Protein AF-A0A822E3F7-F1 (afdb_monomer_lite)

Sequence (53 aa):
FKQECLVKYTEKIYDMCMEAFDCLPLAAVVNNQFLCVHGGLSPEIHTLDDIKQ

pLDDT: mean 93.67, std 6.15, range [56.22, 98.12]

Secondary structure (DSSP, 8-state):
-HHHHHHHS-HHHHHHHHHHHHTS-SEEEETTTEEEESS---TT--SGGGG--

Foldseek 3Di:
DCVVCVVPHNNVVVVVVVVVVVPDQQWDQPPVPDIDGPPDDDPQCDDPVSRVD

Structure (mmCIF, N/CA/C/O backbone):
data_AF-A0A822E3F7-F1
#
_entry.id   AF-A0A822E3F7-F1
#
loop_
_atom_site.group_PDB
_atom_site.id
_atom_site.type_symbol
_atom_site.label_atom_id
_atom_site.label_alt_id
_atom_s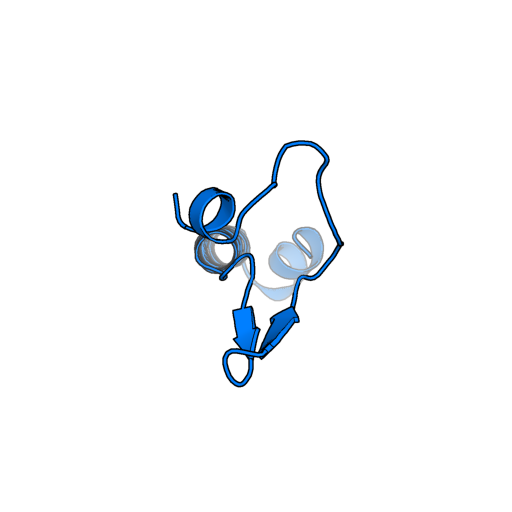ite.label_comp_id
_atom_site.label_asym_id
_atom_site.label_entity_id
_atom_site.label_seq_id
_atom_site.pdbx_PDB_ins_code
_atom_site.Cartn_x
_atom_site.Cartn_y
_atom_site.Cartn_z
_atom_site.occupancy
_atom_site.B_iso_or_equiv
_atom_site.auth_seq_id
_atom_site.auth_comp_id
_atom_site.auth_asym_id
_atom_site.auth_atom_id
_atom_site.pdbx_PDB_model_num
ATOM 1 N N . PHE A 1 1 ? 13.540 1.496 -4.627 1.00 93.88 1 PHE A N 1
ATOM 2 C CA . PHE A 1 1 ? 12.771 0.426 -5.290 1.00 93.88 1 PHE A CA 1
ATOM 3 C C . PHE A 1 1 ? 12.700 0.602 -6.811 1.00 93.88 1 PHE A C 1
ATOM 5 O O . PHE A 1 1 ? 13.284 -0.226 -7.490 1.00 93.88 1 PHE A O 1
ATOM 12 N N . LYS A 1 2 ? 12.136 1.690 -7.376 1.00 95.44 2 LYS A N 1
ATOM 13 C CA . LYS A 1 2 ? 12.078 1.888 -8.851 1.00 95.44 2 LYS A CA 1
ATOM 14 C C . LYS A 1 2 ? 13.418 1.670 -9.573 1.00 95.44 2 LYS A C 1
ATOM 16 O O . LYS A 1 2 ? 13.494 0.880 -10.506 1.00 95.44 2 LYS A O 1
ATOM 21 N N . GLN A 1 3 ? 14.489 2.319 -9.107 1.00 97.56 3 GLN A N 1
ATOM 22 C CA . GLN A 1 3 ? 15.830 2.161 -9.690 1.00 97.56 3 GLN A CA 1
ATOM 23 C C . GLN A 1 3 ? 16.318 0.703 -9.668 1.00 97.56 3 GLN A C 1
ATOM 25 O O . GLN A 1 3 ? 16.944 0.248 -10.616 1.00 97.56 3 GLN A O 1
ATOM 30 N N . GLU A 1 4 ? 16.007 -0.047 -8.613 1.00 97.62 4 GLU A N 1
ATOM 31 C CA . GLU A 1 4 ? 16.365 -1.462 -8.517 1.00 97.62 4 GLU A CA 1
ATOM 32 C C . GLU A 1 4 ? 15.619 -2.304 -9.559 1.00 97.62 4 GLU A C 1
ATOM 34 O O . GLU A 1 4 ? 16.235 -3.151 -10.204 1.00 97.62 4 GLU A O 1
ATOM 39 N N . CYS A 1 5 ? 14.328 -2.037 -9.780 1.00 97.50 5 CYS A N 1
ATOM 40 C CA . CYS A 1 5 ? 13.547 -2.690 -10.832 1.00 97.50 5 CYS A CA 1
ATOM 41 C C . CYS A 1 5 ? 14.116 -2.404 -12.226 1.00 97.50 5 CYS A C 1
ATOM 43 O O . CYS A 1 5 ? 14.165 -3.310 -13.048 1.00 97.50 5 CYS A O 1
ATOM 45 N N . LEU A 1 6 ? 14.595 -1.183 -12.484 1.00 96.31 6 LEU A N 1
ATOM 46 C CA . LEU A 1 6 ? 15.214 -0.827 -13.766 1.00 96.31 6 LEU A CA 1
ATOM 47 C C . LEU A 1 6 ? 16.583 -1.487 -13.968 1.00 96.31 6 LEU A C 1
ATOM 49 O O . LEU A 1 6 ? 16.913 -1.869 -15.083 1.00 96.31 6 LEU A O 1
ATOM 53 N N . VAL A 1 7 ? 17.376 -1.634 -12.901 1.00 98.12 7 VAL A N 1
ATOM 54 C CA . VAL A 1 7 ? 18.696 -2.283 -12.972 1.00 98.12 7 VAL A CA 1
ATOM 55 C C . VAL A 1 7 ? 18.575 -3.802 -13.116 1.00 98.12 7 VAL A C 1
ATOM 57 O O . VAL A 1 7 ? 19.356 -4.406 -13.845 1.00 98.12 7 VAL A O 1
ATOM 60 N N . LYS A 1 8 ? 17.632 -4.432 -12.404 1.00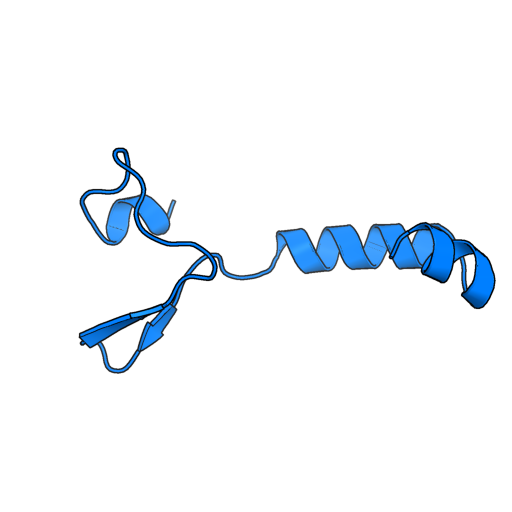 97.94 8 LYS A N 1
ATOM 61 C CA . LYS A 1 8 ? 17.510 -5.900 -12.340 1.00 97.94 8 LYS A CA 1
ATOM 62 C C . LYS A 1 8 ? 16.480 -6.483 -13.313 1.00 97.94 8 LYS A C 1
ATOM 64 O O . LYS A 1 8 ? 16.569 -7.664 -13.633 1.00 97.94 8 LYS A O 1
ATOM 69 N N . TYR A 1 9 ? 15.502 -5.689 -13.747 1.00 96.69 9 TYR A N 1
ATOM 70 C CA . TYR A 1 9 ? 14.354 -6.138 -14.535 1.00 96.69 9 TYR A CA 1
ATOM 71 C C . TYR A 1 9 ? 13.973 -5.111 -15.620 1.00 96.69 9 TYR A C 1
ATOM 73 O O . TYR A 1 9 ? 14.759 -4.841 -16.522 1.00 96.69 9 TYR A O 1
ATOM 81 N N . THR A 1 10 ? 12.744 -4.583 -15.580 1.00 96.81 10 THR A N 1
ATOM 82 C CA . THR A 1 10 ? 12.188 -3.620 -16.540 1.00 96.81 10 THR A CA 1
ATOM 83 C C . THR A 1 10 ? 11.273 -2.630 -15.822 1.00 96.81 10 THR A C 1
ATOM 85 O O . THR A 1 10 ? 10.802 -2.908 -14.716 1.00 96.81 10 THR A O 1
ATOM 88 N N . GLU A 1 11 ? 10.968 -1.501 -16.466 1.00 96.94 11 GLU A N 1
ATOM 89 C CA . GLU A 1 11 ? 9.978 -0.539 -15.955 1.00 96.94 11 GLU A CA 1
ATOM 90 C C . GLU A 1 11 ? 8.600 -1.187 -15.763 1.00 96.94 11 GLU A C 1
ATOM 92 O O . GLU A 1 11 ? 7.979 -0.994 -14.725 1.00 96.94 11 GLU A O 1
ATOM 97 N N . LYS A 1 12 ? 8.206 -2.100 -16.662 1.00 97.88 12 LYS A N 1
ATOM 98 C CA . LYS A 1 12 ? 6.956 -2.866 -16.547 1.00 97.88 12 LYS A CA 1
ATOM 99 C C . LYS A 1 12 ? 6.814 -3.606 -15.209 1.00 97.88 12 LYS A C 1
ATOM 101 O O . LYS A 1 12 ? 5.713 -3.718 -14.687 1.00 97.88 12 LYS A O 1
ATOM 106 N N . ILE A 1 13 ? 7.905 -4.142 -14.654 1.00 97.81 13 ILE A N 1
ATOM 107 C CA . ILE A 1 13 ? 7.864 -4.826 -13.349 1.00 97.81 13 ILE A CA 1
ATOM 108 C C . ILE A 1 13 ? 7.596 -3.829 -12.224 1.00 97.81 13 ILE A C 1
ATOM 110 O O . ILE A 1 13 ? 6.834 -4.136 -11.314 1.00 97.81 13 ILE A O 1
ATOM 114 N N . TYR A 1 14 ? 8.193 -2.640 -12.296 1.00 98.00 14 TYR A N 1
ATOM 115 C CA . TYR A 1 14 ? 7.904 -1.581 -11.339 1.00 98.00 14 TYR A CA 1
ATOM 116 C C . TYR A 1 14 ? 6.431 -1.165 -11.406 1.00 98.00 14 TYR A C 1
ATOM 118 O O . TYR A 1 14 ? 5.794 -1.102 -10.358 1.00 98.0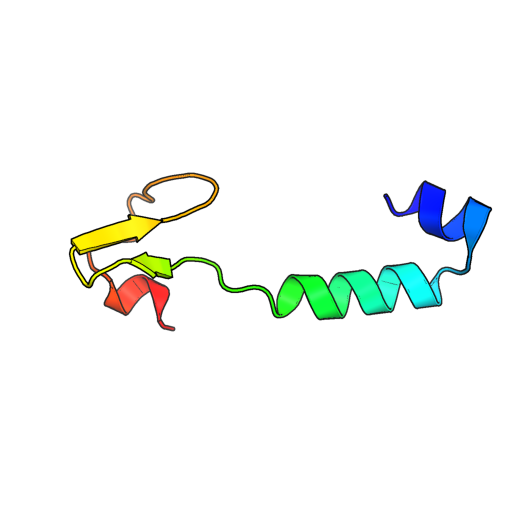0 14 TYR A O 1
ATOM 126 N N . ASP A 1 15 ? 5.886 -0.972 -12.608 1.00 97.88 15 ASP A N 1
ATOM 127 C CA . ASP A 1 15 ? 4.487 -0.569 -12.794 1.00 97.88 15 ASP A CA 1
ATOM 128 C C . ASP A 1 15 ? 3.518 -1.627 -12.244 1.00 97.88 15 ASP A C 1
ATOM 130 O O . ASP A 1 15 ? 2.635 -1.299 -11.458 1.00 97.88 15 ASP A O 1
ATOM 134 N N . MET A 1 16 ? 3.754 -2.914 -12.529 1.00 98.00 16 MET A N 1
ATOM 135 C CA . MET A 1 16 ? 2.961 -4.007 -11.942 1.00 98.00 16 MET A CA 1
ATOM 136 C C . MET A 1 16 ? 3.081 -4.069 -10.410 1.00 98.00 16 MET A C 1
ATOM 138 O O . MET A 1 16 ? 2.124 -4.428 -9.729 1.00 98.00 16 MET A O 1
ATOM 142 N N . CYS A 1 17 ? 4.242 -3.731 -9.836 1.00 98.12 17 CYS A N 1
ATOM 143 C CA . CYS A 1 17 ? 4.369 -3.622 -8.383 1.00 98.12 17 CYS A CA 1
ATOM 144 C C . CYS A 1 17 ? 3.564 -2.445 -7.823 1.00 98.12 17 CYS A C 1
ATOM 146 O O . CYS A 1 17 ? 3.035 -2.575 -6.725 1.00 98.12 17 CYS A O 1
ATOM 148 N N . MET A 1 18 ? 3.473 -1.320 -8.540 1.00 97.88 18 MET A N 1
ATOM 149 C CA . MET A 1 18 ? 2.634 -0.194 -8.116 1.00 97.88 18 MET A CA 1
ATOM 150 C C . MET A 1 18 ? 1.156 -0.592 -8.134 1.00 97.88 18 MET A C 1
ATOM 152 O O . MET A 1 18 ? 0.493 -0.433 -7.116 1.00 97.88 18 MET A O 1
ATOM 156 N N . GLU A 1 19 ? 0.689 -1.247 -9.202 1.00 97.94 19 GLU A N 1
ATOM 157 C CA . GLU A 1 19 ? -0.677 -1.793 -9.269 1.00 97.94 19 GLU A CA 1
ATOM 158 C C . GLU A 1 19 ? -0.965 -2.775 -8.119 1.00 97.94 19 GLU A C 1
ATOM 160 O O . GLU A 1 19 ? -2.035 -2.747 -7.509 1.00 97.94 19 GLU A O 1
ATOM 165 N N . ALA A 1 20 ? 0.002 -3.634 -7.780 1.00 97.75 20 ALA A N 1
ATOM 166 C CA . ALA A 1 20 ? -0.133 -4.559 -6.659 1.00 97.75 20 ALA A CA 1
ATOM 167 C C . ALA A 1 20 ? -0.176 -3.841 -5.299 1.00 97.75 20 ALA A C 1
ATOM 169 O O . ALA A 1 20 ? -0.908 -4.271 -4.408 1.00 97.75 20 ALA A O 1
ATOM 170 N N . PHE A 1 21 ? 0.599 -2.767 -5.121 1.00 96.94 21 PHE A N 1
ATOM 171 C CA . PHE A 1 21 ? 0.610 -1.986 -3.883 1.00 96.94 21 PHE A CA 1
ATOM 172 C C . PHE A 1 21 ? -0.671 -1.179 -3.686 1.00 96.94 21 PHE A C 1
ATOM 174 O O . PHE A 1 21 ? -1.141 -1.096 -2.554 1.00 96.94 21 PHE A O 1
ATOM 181 N N . ASP A 1 22 ? -1.281 -0.687 -4.762 1.00 96.12 22 ASP A N 1
ATOM 182 C CA . ASP A 1 22 ? -2.584 -0.010 -4.714 1.00 96.12 22 ASP A CA 1
ATOM 183 C C . ASP A 1 22 ? -3.714 -0.953 -4.261 1.00 96.12 22 ASP A C 1
ATOM 185 O O . ASP A 1 22 ? -4.736 -0.513 -3.739 1.00 96.12 22 ASP A O 1
ATOM 189 N N . CYS A 1 23 ? -3.517 -2.267 -4.410 1.00 96.00 23 CYS A N 1
ATOM 190 C CA . CYS A 1 23 ? -4.452 -3.295 -3.957 1.00 96.00 23 CYS A CA 1
ATOM 191 C C . CYS A 1 23 ? -4.230 -3.738 -2.498 1.00 96.00 23 CYS A C 1
ATOM 193 O O . CYS A 1 23 ? -4.954 -4.612 -2.009 1.00 96.00 23 CYS A O 1
ATOM 195 N N . LEU A 1 24 ? -3.219 -3.213 -1.797 1.00 95.69 24 LEU A N 1
ATOM 196 C CA . LEU A 1 24 ? -2.937 -3.627 -0.424 1.00 95.69 24 LEU A CA 1
ATOM 197 C C . LEU A 1 24 ? -3.982 -3.065 0.556 1.00 95.69 24 LEU A C 1
ATOM 199 O O . LEU A 1 24 ? -4.301 -1.878 0.505 1.00 95.69 24 LEU A O 1
ATOM 203 N N . PRO A 1 25 ? -4.479 -3.879 1.507 1.00 94.19 25 PRO A N 1
ATOM 204 C CA . PRO A 1 25 ? -5.374 -3.391 2.551 1.00 94.19 25 PRO A CA 1
ATOM 205 C C . PRO A 1 25 ? -4.715 -2.303 3.406 1.00 94.19 25 PRO A C 1
ATOM 207 O O . PRO A 1 25 ? -3.587 -2.470 3.874 1.00 94.19 25 PRO A O 1
ATOM 210 N N . LEU A 1 26 ? -5.448 -1.222 3.678 1.00 93.50 26 LEU A N 1
ATOM 211 C CA . LEU A 1 26 ? -4.963 -0.114 4.511 1.00 93.50 26 LEU A CA 1
ATOM 212 C C . LEU A 1 26 ? -4.942 -0.454 6.011 1.00 93.50 26 LEU A C 1
ATOM 214 O O . LEU A 1 26 ? -4.116 0.070 6.762 1.00 93.50 26 LEU A O 1
ATOM 218 N N . ALA A 1 27 ? -5.853 -1.322 6.454 1.00 93.81 27 ALA A N 1
ATOM 219 C CA . ALA A 1 27 ? -6.012 -1.699 7.852 1.00 93.81 27 ALA A CA 1
ATOM 220 C C . ALA A 1 27 ? -6.549 -3.128 7.997 1.00 93.81 27 ALA A C 1
ATOM 222 O O . ALA A 1 27 ? -7.162 -3.680 7.083 1.00 93.81 27 ALA A O 1
ATOM 223 N N . ALA A 1 28 ? -6.368 -3.706 9.182 1.00 94.62 28 ALA A N 1
ATOM 224 C CA . ALA A 1 28 ? -6.967 -4.981 9.556 1.00 94.62 28 ALA A CA 1
ATOM 225 C C . ALA A 1 28 ? -7.566 -4.906 10.962 1.00 94.62 28 ALA A C 1
ATOM 227 O O . ALA A 1 28 ? -6.988 -4.292 11.858 1.00 94.62 28 ALA A O 1
ATOM 228 N N . VAL A 1 29 ? -8.700 -5.577 11.167 1.00 94.81 29 VAL A N 1
ATOM 229 C CA . VAL A 1 29 ? -9.263 -5.803 12.502 1.00 94.81 29 VAL A CA 1
ATOM 230 C C . VAL A 1 29 ? -8.948 -7.236 12.919 1.00 94.81 29 VAL A C 1
ATOM 232 O O . VAL A 1 29 ? -9.459 -8.189 12.334 1.00 94.81 29 VAL A O 1
ATOM 235 N N . VAL A 1 30 ? -8.105 -7.397 13.936 1.00 95.06 30 VAL A N 1
ATOM 236 C CA . VAL A 1 30 ? -7.656 -8.699 14.440 1.00 95.06 30 VAL A CA 1
ATOM 237 C C . VAL A 1 30 ? -8.491 -9.098 15.652 1.00 95.06 30 VAL A C 1
ATOM 239 O O . VAL A 1 30 ? -8.686 -8.304 16.577 1.00 95.06 30 VAL A O 1
ATOM 242 N N . ASN A 1 31 ? -9.000 -10.334 15.641 1.00 95.31 31 ASN A N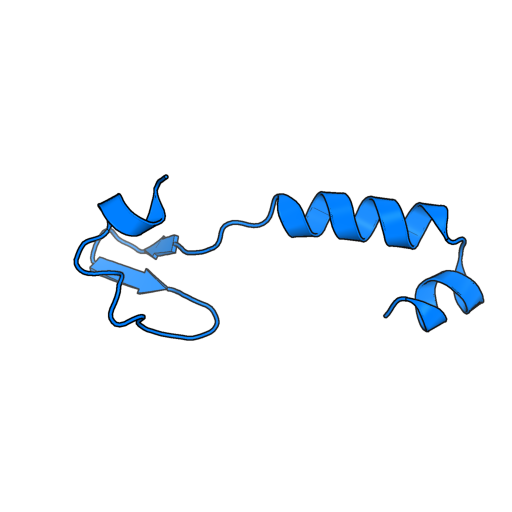 1
ATOM 243 C CA . ASN A 1 31 ? -9.862 -10.904 16.685 1.00 95.31 31 ASN A CA 1
ATOM 244 C C . ASN A 1 31 ? -11.084 -10.038 17.046 1.00 95.31 31 ASN A C 1
ATOM 246 O O . ASN A 1 31 ? -11.608 -10.154 18.148 1.00 95.31 31 ASN A O 1
ATOM 250 N N . ASN A 1 32 ? -11.536 -9.159 16.143 1.00 90.88 32 ASN A N 1
ATOM 251 C CA . ASN A 1 32 ? -12.602 -8.186 16.414 1.00 90.88 32 ASN A CA 1
ATOM 252 C C . ASN A 1 32 ? -12.321 -7.252 17.613 1.00 90.88 32 ASN A C 1
ATOM 254 O O . ASN A 1 32 ? -13.246 -6.698 18.203 1.00 90.88 32 ASN A O 1
ATOM 258 N N . GLN A 1 33 ? -11.046 -7.095 17.977 1.00 93.75 33 GLN A N 1
ATOM 259 C CA . GLN A 1 33 ? -10.606 -6.393 19.185 1.00 93.75 33 GLN A CA 1
ATOM 260 C C . GLN A 1 33 ? -9.543 -5.336 18.898 1.00 93.75 33 GLN A C 1
ATOM 262 O O . GLN A 1 33 ? -9.525 -4.297 19.552 1.00 93.75 33 GLN A O 1
ATOM 267 N N . PHE A 1 34 ? -8.662 -5.588 17.928 1.00 93.81 34 PHE A N 1
ATOM 268 C CA . PHE A 1 34 ? -7.506 -4.736 17.671 1.00 93.81 34 PHE A CA 1
ATOM 269 C C . PHE A 1 34 ? -7.528 -4.207 16.244 1.00 93.81 34 PHE A C 1
ATOM 271 O O . PHE A 1 34 ? -7.645 -4.983 15.299 1.00 93.81 34 PHE A O 1
ATOM 278 N N . LEU A 1 35 ? -7.379 -2.893 16.093 1.00 93.31 35 LEU A N 1
ATOM 279 C CA . LEU A 1 35 ? -7.140 -2.256 14.802 1.00 93.31 35 LEU A CA 1
ATOM 280 C C . LEU A 1 35 ? -5.629 -2.203 14.545 1.00 93.31 35 LEU A C 1
ATOM 282 O O . LEU A 1 35 ? -4.884 -1.612 15.326 1.00 93.31 35 LEU A O 1
ATOM 286 N N . CYS A 1 36 ? -5.186 -2.805 13.446 1.00 94.81 36 CYS A N 1
ATOM 287 C CA . CYS A 1 36 ? -3.803 -2.781 12.989 1.00 94.81 36 CYS A CA 1
ATOM 288 C C . CYS A 1 36 ? -3.680 -1.899 11.745 1.00 94.81 36 CYS A C 1
ATOM 290 O O . CYS A 1 36 ? -4.375 -2.120 10.753 1.00 94.81 36 CYS A O 1
ATOM 292 N N . VAL A 1 37 ? -2.767 -0.930 11.800 1.00 95.62 37 VAL A N 1
ATOM 293 C CA . VAL A 1 37 ? -2.435 0.005 10.715 1.00 95.62 37 VAL A CA 1
ATOM 294 C C . VAL A 1 37 ? -0.922 0.203 10.665 1.00 95.62 37 VAL A C 1
ATOM 296 O O . VAL A 1 37 ? -0.244 0.026 11.676 1.00 95.62 37 VAL A O 1
ATOM 299 N N . HIS A 1 38 ? -0.382 0.575 9.503 1.00 93.94 38 HIS A N 1
ATOM 300 C CA . HIS A 1 38 ? 1.058 0.822 9.376 1.00 93.94 38 HIS A CA 1
ATOM 301 C C . HIS A 1 38 ? 1.508 2.101 10.105 1.00 93.94 38 HIS A C 1
ATOM 303 O O . HIS A 1 38 ? 2.581 2.119 10.701 1.00 93.94 38 HIS A O 1
ATOM 309 N N . GLY A 1 39 ? 0.690 3.159 10.052 1.00 89.38 39 GLY A N 1
ATOM 310 C CA . GLY A 1 39 ? 0.979 4.455 10.672 1.00 89.38 39 GLY A CA 1
ATOM 311 C C . GLY A 1 39 ? 0.315 4.623 12.039 1.00 89.38 39 GLY A C 1
ATOM 312 O O . GLY A 1 39 ? 0.946 4.434 13.075 1.00 89.38 39 GLY A O 1
ATOM 313 N N . GLY A 1 40 ? -0.961 5.014 12.044 1.00 88.06 40 GLY A N 1
ATOM 314 C CA . GLY A 1 40 ? -1.699 5.341 13.263 1.00 88.06 40 GLY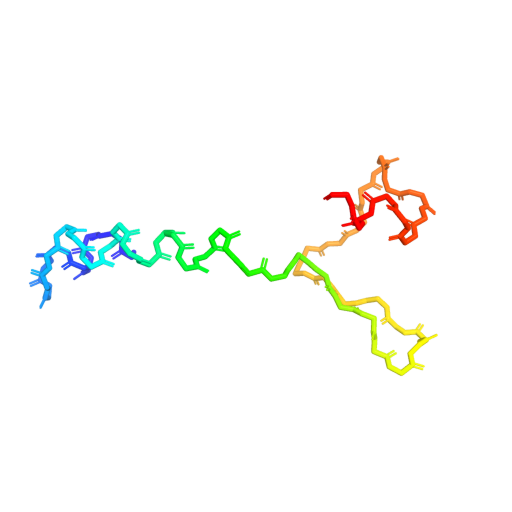 A CA 1
ATOM 315 C C . GLY A 1 40 ? -3.060 5.970 12.969 1.00 88.06 40 GLY A C 1
ATOM 316 O O . GLY A 1 40 ? -3.626 5.760 11.899 1.00 88.06 40 GLY A O 1
ATOM 317 N N . LEU A 1 41 ? -3.585 6.734 13.928 1.00 90.38 41 LEU A N 1
ATOM 318 C CA . LEU A 1 41 ? -4.896 7.378 13.827 1.00 90.38 41 LEU A CA 1
ATOM 319 C C . LEU A 1 41 ? -4.831 8.687 13.025 1.00 90.38 41 LEU A C 1
ATOM 321 O O . LEU A 1 41 ? -3.863 9.440 13.138 1.00 90.38 41 LEU A O 1
ATOM 325 N N . SER A 1 42 ? -5.895 8.971 12.272 1.00 90.94 42 SER A N 1
ATOM 326 C CA . SER A 1 42 ? -6.140 10.265 11.624 1.00 90.94 42 SER A CA 1
ATOM 327 C C . SER A 1 42 ? -7.224 11.030 12.392 1.00 90.94 42 SER A C 1
ATOM 329 O O . SER A 1 42 ? -8.180 10.397 12.840 1.00 90.94 42 SER A O 1
ATOM 331 N N . PRO A 1 43 ? -7.147 12.370 12.509 1.00 91.88 43 PRO A N 1
ATOM 332 C CA . PRO A 1 43 ? -8.245 13.186 13.033 1.00 91.88 43 PRO A CA 1
ATOM 333 C C . PRO A 1 43 ? -9.563 13.039 12.259 1.00 91.88 43 PRO A C 1
ATOM 335 O O . PRO A 1 43 ? -10.605 13.378 12.803 1.00 91.88 43 PRO A O 1
ATOM 338 N N . GLU A 1 44 ? -9.511 12.558 11.015 1.00 92.19 44 GLU A N 1
ATOM 339 C CA . GLU A 1 44 ? -10.672 12.370 10.132 1.00 92.19 44 GLU A CA 1
ATOM 340 C C . GLU A 1 44 ? -11.304 10.972 10.247 1.00 92.19 44 GLU A C 1
ATOM 342 O O . GLU A 1 44 ? -12.379 10.740 9.704 1.00 92.19 44 GLU A O 1
ATOM 347 N N . ILE A 1 45 ? -10.652 10.036 10.946 1.00 89.81 45 ILE A N 1
ATOM 348 C CA . ILE A 1 45 ? -11.138 8.663 11.135 1.00 89.81 45 ILE A CA 1
ATOM 349 C C . ILE A 1 45 ? -11.665 8.543 12.565 1.00 89.81 45 ILE A C 1
ATOM 351 O O . ILE A 1 45 ? -10.891 8.489 13.524 1.00 89.81 45 ILE A O 1
ATOM 355 N N . HIS A 1 46 ? -12.987 8.486 12.715 1.00 91.69 46 HIS A N 1
ATOM 356 C CA . HIS A 1 46 ? -13.656 8.389 14.014 1.00 91.69 46 HIS A CA 1
ATOM 357 C C . HIS A 1 46 ? -14.209 6.988 14.289 1.00 91.69 46 HIS A C 1
ATOM 359 O O . HIS A 1 46 ? -14.351 6.587 15.446 1.00 91.69 46 HIS A O 1
ATOM 365 N N . THR A 1 47 ? -14.509 6.231 13.237 1.00 92.75 47 THR A N 1
ATOM 366 C CA . THR A 1 47 ? -15.099 4.896 13.290 1.00 92.75 47 THR A CA 1
ATOM 367 C C . THR A 1 47 ? -14.394 3.944 12.322 1.00 92.75 47 THR A C 1
ATOM 369 O O . THR A 1 47 ? -13.683 4.359 11.411 1.00 92.75 47 THR A O 1
ATOM 372 N N . LEU A 1 48 ? -14.598 2.633 12.499 1.00 89.00 48 LEU A N 1
ATOM 373 C CA . LEU A 1 48 ? -14.059 1.635 11.565 1.00 89.00 48 LEU A CA 1
ATOM 374 C C . LEU A 1 48 ? -14.696 1.715 10.173 1.00 89.00 48 LEU A C 1
ATOM 376 O O . LEU A 1 48 ? -14.102 1.226 9.216 1.00 89.00 48 LEU A O 1
ATOM 380 N N . ASP A 1 49 ? -15.891 2.293 10.058 1.00 91.19 49 ASP A N 1
ATOM 381 C CA . ASP A 1 49 ? -16.580 2.423 8.775 1.00 91.19 49 ASP A CA 1
ATOM 382 C C . ASP A 1 49 ? -15.985 3.547 7.914 1.00 91.19 49 ASP A C 1
ATOM 384 O O . ASP A 1 49 ? -16.057 3.459 6.692 1.00 91.19 49 ASP A O 1
ATOM 388 N N . ASP A 1 50 ? -15.278 4.509 8.519 1.00 90.56 50 ASP A N 1
ATOM 389 C CA . ASP A 1 50 ? -14.544 5.557 7.793 1.00 90.56 50 ASP A CA 1
ATOM 390 C C . ASP A 1 50 ? -13.351 4.990 6.991 1.00 90.56 50 ASP A C 1
ATOM 392 O O . ASP A 1 50 ? -12.864 5.631 6.067 1.00 90.56 50 ASP A O 1
ATOM 396 N N . ILE A 1 51 ? -12.885 3.774 7.321 1.00 89.25 51 ILE A N 1
ATOM 397 C CA . ILE A 1 51 ? -11.778 3.078 6.632 1.00 89.25 51 ILE A CA 1
ATOM 398 C C . ILE A 1 51 ? -12.292 2.134 5.529 1.00 89.25 51 ILE A C 1
ATOM 400 O O . ILE A 1 51 ? -11.530 1.713 4.665 1.00 89.25 51 ILE A O 1
A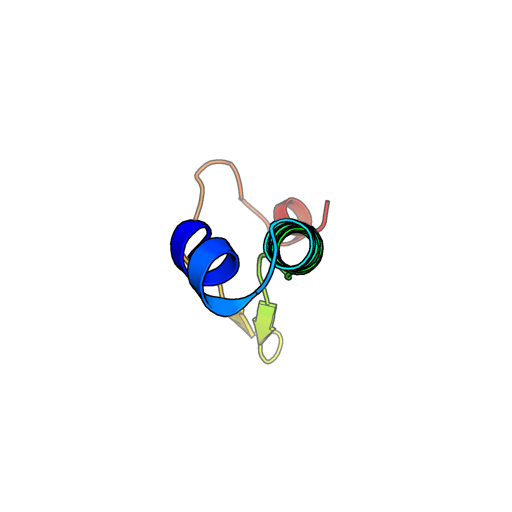TOM 404 N N . LYS A 1 52 ? -13.575 1.753 5.558 1.00 82.81 52 LYS A N 1
ATOM 405 C CA . LYS A 1 52 ? -14.148 0.740 4.651 1.00 82.81 52 LYS A CA 1
ATOM 406 C C . LYS A 1 52 ? -14.621 1.300 3.302 1.00 82.81 52 LYS A C 1
ATOM 408 O O . LYS A 1 52 ? -15.206 0.533 2.536 1.00 82.81 52 LYS A O 1
ATOM 413 N N . GLN A 1 53 ? -14.448 2.600 3.056 1.00 56.22 53 GLN A N 1
ATOM 414 C CA . GLN A 1 53 ? -14.892 3.264 1.825 1.00 56.22 53 GLN A CA 1
ATOM 415 C C . GLN A 1 53 ? -13.931 3.070 0.657 1.00 56.22 53 GLN A C 1
ATOM 417 O O . GLN A 1 53 ? -12.704 3.036 0.896 1.00 56.22 53 GLN A O 1
#

Radius of gyration: 15.99 Å; chains: 1; bounding box: 35×24×36 Å